Protein AF-X0H701-F1 (afdb_monomer)

Secondary structure (DSSP, 8-state):
----SEEE-EEESSTT--STT--EEEEPPPPTTT-STTEEEHHHHHHHHHHSTTEEEEEETTTTEEEEEE--

Organism: NCBI:txid1089457

Nearest PDB structures (foldseek):
  5wv9-assembly1_A  TM=9.242E-01  e=1.564E-02  Ostrinia furnacalis
  6jmb-assembly1_A  TM=8.672E-01  e=2.458E-02  Ostrinia furnacalis
  6jm8-assembly1_A  TM=8.701E-01  e=6.473E-02  Ostrinia furnacalis
  3fxy-assembly2_B  TM=7.843E-01  e=4.119E-02  Homo sapiens
  2ybu-assembly5_E  TM=7.650E-01  e=4.394E-02  Homo sapiens

Mean predicted aligned error: 5.18 Å

Solvent-accessible surface area (backbone atoms only — not comparable to full-atom values): 4519 Å² total; per-residue (Å²): 138,88,81,77,70,51,49,76,42,61,30,54,64,42,89,92,48,70,55,92,93,50,64,60,73,46,58,18,79,50,33,91,85,66,66,33,67,20,38,37,44,49,71,54,51,59,45,45,61,72,75,41,91,50,58,46,80,42,81,38,80,91,75,77,42,77,46,78,33,79,64,128

Radius of gyration: 12.1 Å; Cα contacts (8 Å, |Δi|>4): 107; chains: 1; bounding box: 32×24×30 Å

pLDDT: mean 83.32, std 6.26, range [46.97, 89.88]

Sequence (72 aa):
MGLAYYARGYTVADSNCNGVGRKWSSTSRPAPCTNFGGVIFLEEIGRMVKDEPGISLKLLPKDMMMELKFGK

Foldseek 3Di:
DDDDQKFFAFAAPDQVDFDPPGDGDGFDQQQPVRNDGRIGGNVSVVVCVVPPPAWDWDQDPVVRDIDIHHHD

Structure (mmCIF, N/CA/C/O backbone):
data_AF-X0H701-F1
#
_entry.id   AF-X0H701-F1
#
loop_
_atom_site.group_PDB
_atom_site.id
_atom_site.type_symbol
_atom_site.label_atom_id
_atom_site.label_alt_id
_atom_site.label_comp_id
_atom_site.label_asym_id
_atom_site.label_entity_id
_atom_site.label_seq_id
_atom_site.pdbx_PDB_ins_code
_atom_site.Cartn_x
_atom_site.Cartn_y
_atom_site.Cartn_z
_atom_site.occupancy
_atom_site.B_iso_or_equiv
_atom_site.auth_seq_id
_atom_site.auth_comp_id
_atom_site.auth_asym_id
_atom_site.auth_atom_id
_atom_site.pdbx_PDB_model_num
ATOM 1 N N . MET A 1 1 ? 15.313 -5.307 14.491 1.00 64.06 1 MET A N 1
ATOM 2 C CA . MET A 1 1 ? 13.965 -5.025 13.948 1.00 64.06 1 MET A CA 1
ATOM 3 C C . MET A 1 1 ? 14.104 -4.738 12.466 1.00 64.06 1 MET A C 1
ATOM 5 O O . MET A 1 1 ? 14.956 -3.933 12.117 1.00 64.06 1 MET A O 1
ATOM 9 N N . GLY A 1 2 ? 13.339 -5.416 11.610 1.00 80.00 2 GLY A N 1
ATOM 10 C CA . GLY A 1 2 ? 13.294 -5.115 10.178 1.00 80.00 2 GLY A CA 1
ATOM 11 C C . GLY A 1 2 ? 12.129 -4.177 9.882 1.00 80.00 2 GLY A C 1
ATOM 12 O O . GLY A 1 2 ? 11.009 -4.463 10.293 1.00 80.00 2 GLY A O 1
ATOM 13 N N . LEU A 1 3 ? 12.395 -3.065 9.200 1.00 82.06 3 LEU A N 1
ATOM 14 C CA . LEU A 1 3 ? 11.364 -2.153 8.708 1.00 82.06 3 LEU A CA 1
ATOM 15 C C . LEU A 1 3 ? 11.055 -2.509 7.255 1.00 82.06 3 LEU A C 1
ATOM 17 O O . LEU A 1 3 ? 11.958 -2.585 6.422 1.00 82.06 3 LEU A O 1
ATOM 21 N N . ALA A 1 4 ? 9.782 -2.752 6.956 1.00 83.94 4 ALA A N 1
ATOM 22 C CA . ALA A 1 4 ? 9.348 -3.033 5.597 1.00 83.94 4 ALA A CA 1
ATOM 23 C C . ALA A 1 4 ? 9.165 -1.718 4.828 1.00 83.94 4 ALA A C 1
ATOM 25 O O . ALA A 1 4 ? 8.251 -0.948 5.107 1.00 83.94 4 ALA A O 1
ATOM 26 N N . TYR A 1 5 ? 10.013 -1.488 3.826 1.00 87.94 5 TYR A N 1
ATOM 27 C CA . TYR A 1 5 ? 9.889 -0.377 2.870 1.0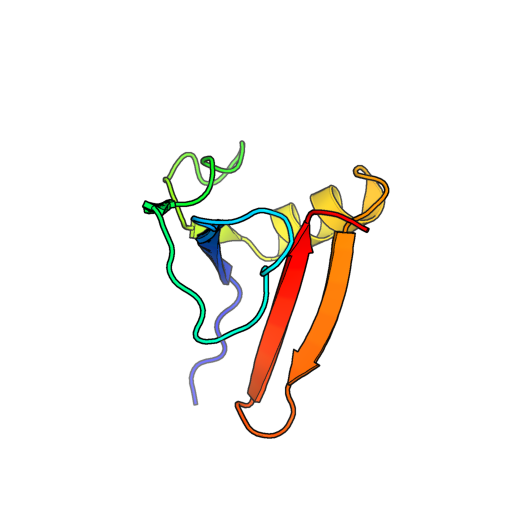0 87.94 5 TYR A CA 1
ATOM 28 C C . TYR A 1 5 ? 9.024 -0.757 1.652 1.00 87.94 5 TYR A C 1
ATOM 30 O O . TYR A 1 5 ? 9.255 -0.319 0.526 1.00 87.94 5 TYR A O 1
ATOM 38 N N . TYR A 1 6 ? 8.029 -1.614 1.871 1.00 88.44 6 TYR A N 1
ATOM 39 C CA . TYR A 1 6 ? 7.077 -2.068 0.864 1.00 88.44 6 TYR A CA 1
ATOM 40 C C . TYR A 1 6 ? 5.733 -2.364 1.536 1.00 88.44 6 TYR A C 1
ATOM 42 O O . TYR A 1 6 ? 5.681 -2.664 2.730 1.00 88.44 6 TYR A O 1
ATOM 50 N N . ALA A 1 7 ? 4.651 -2.306 0.770 1.00 87.81 7 ALA A N 1
ATOM 51 C CA . A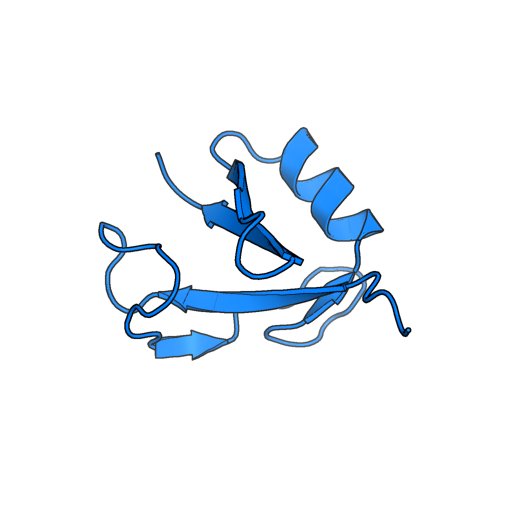LA A 1 7 ? 3.327 -2.722 1.201 1.00 87.81 7 ALA A CA 1
ATOM 52 C C . ALA A 1 7 ? 2.896 -4.007 0.498 1.00 87.81 7 ALA A C 1
ATOM 54 O O . ALA A 1 7 ? 3.342 -4.323 -0.611 1.00 87.81 7 ALA A O 1
ATOM 55 N N . ARG A 1 8 ? 1.972 -4.723 1.145 1.00 88.38 8 ARG A N 1
AT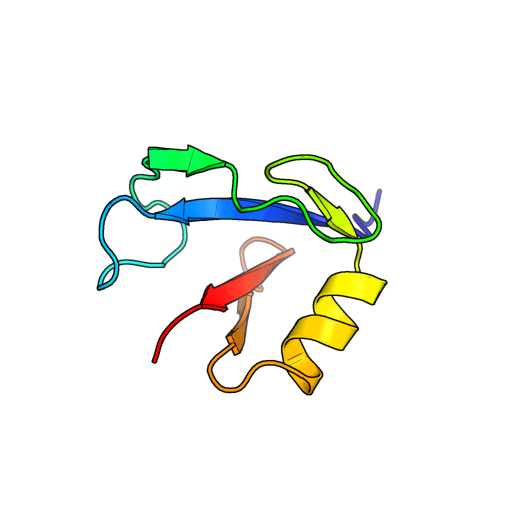OM 56 C CA . ARG A 1 8 ? 1.190 -5.776 0.503 1.00 88.38 8 ARG A CA 1
ATOM 57 C C . ARG A 1 8 ? -0.218 -5.283 0.223 1.00 88.38 8 ARG A C 1
ATOM 59 O O . ARG A 1 8 ? -0.901 -4.824 1.134 1.00 88.38 8 ARG A O 1
ATOM 66 N N . GLY A 1 9 ? -0.630 -5.391 -1.032 1.00 87.81 9 GLY A N 1
ATOM 67 C CA . GLY A 1 9 ? -1.944 -4.961 -1.487 1.00 87.81 9 GLY A CA 1
ATOM 68 C C . GLY A 1 9 ? -2.879 -6.140 -1.741 1.00 87.81 9 GLY A C 1
ATOM 69 O O . GLY A 1 9 ? -2.472 -7.193 -2.236 1.00 87.81 9 GLY A O 1
ATOM 70 N N . TYR A 1 10 ? -4.162 -5.934 -1.460 1.00 89.06 10 TYR A N 1
ATOM 71 C CA . TYR A 1 10 ? -5.219 -6.913 -1.699 1.00 89.06 10 TYR A CA 1
ATOM 72 C C . TYR A 1 10 ? -6.403 -6.240 -2.389 1.00 89.06 10 TYR A C 1
ATOM 74 O O . TYR A 1 10 ? -6.703 -5.076 -2.130 1.00 89.06 10 TYR A O 1
ATOM 82 N N . THR A 1 11 ? -7.082 -6.983 -3.256 1.00 88.56 11 THR A N 1
ATOM 83 C CA . THR A 1 11 ? -8.364 -6.576 -3.830 1.00 88.56 11 THR A CA 1
ATOM 84 C C . THR A 1 11 ? -9.468 -7.054 -2.897 1.00 88.56 11 THR A C 1
ATOM 86 O O . THR A 1 11 ? -9.632 -8.257 -2.678 1.00 88.56 11 THR A O 1
ATOM 89 N N . VAL A 1 12 ? -10.201 -6.109 -2.315 1.00 87.31 12 VAL A N 1
ATOM 90 C CA . VAL A 1 12 ? -11.313 -6.376 -1.394 1.00 87.31 12 VAL A CA 1
ATOM 91 C C . VAL A 1 12 ? -12.464 -7.069 -2.121 1.00 87.31 12 VAL A C 1
ATOM 93 O O . VAL A 1 12 ? -12.702 -6.816 -3.300 1.00 87.31 12 VAL A O 1
ATOM 96 N N . ALA A 1 13 ? -13.170 -7.959 -1.425 1.00 86.94 13 ALA A N 1
ATOM 97 C CA . ALA A 1 13 ? -14.333 -8.638 -1.996 1.00 86.94 13 ALA A CA 1
ATOM 98 C C . ALA A 1 13 ? -15.559 -7.724 -2.107 1.00 86.94 13 ALA A C 1
ATOM 100 O O . ALA A 1 13 ? -16.403 -7.932 -2.972 1.00 86.94 13 ALA A O 1
ATOM 101 N N . ASP A 1 14 ? -15.636 -6.713 -1.243 1.00 82.56 14 ASP A N 1
ATOM 102 C CA . ASP A 1 14 ? -16.697 -5.716 -1.212 1.00 82.56 14 ASP A CA 1
ATOM 103 C C . ASP A 1 14 ? -16.073 -4.319 -1.145 1.00 82.56 14 ASP A C 1
ATOM 105 O O . ASP A 1 14 ? -15.218 -4.066 -0.296 1.00 82.56 14 ASP A O 1
ATOM 109 N N . SER A 1 15 ? -16.485 -3.424 -2.046 1.00 79.44 15 SER A N 1
ATOM 110 C CA . SER A 1 15 ? -15.914 -2.078 -2.190 1.00 79.44 15 SER A CA 1
ATOM 111 C C . SER A 1 15 ? -16.363 -1.085 -1.118 1.00 79.44 15 SER A C 1
ATOM 113 O O . SER A 1 15 ? -15.773 -0.010 -1.014 1.00 79.44 15 SER A O 1
ATOM 115 N N . ASN A 1 16 ? -17.395 -1.420 -0.337 1.00 82.19 16 ASN A N 1
ATOM 116 C CA . ASN A 1 16 ? -17.841 -0.618 0.801 1.00 82.19 16 ASN A CA 1
ATOM 117 C C . ASN A 1 16 ? -17.127 -1.038 2.098 1.00 82.19 16 ASN A C 1
ATOM 119 O O . ASN A 1 16 ? -17.335 -0.432 3.151 1.00 82.19 16 ASN A O 1
ATOM 123 N N . CYS A 1 17 ? -16.293 -2.084 2.056 1.00 78.62 17 CYS A N 1
ATOM 124 C CA . CYS A 1 17 ? -15.717 -2.713 3.235 1.00 78.62 17 CYS A CA 1
ATOM 125 C C . CYS A 1 17 ? -14.205 -2.947 3.092 1.00 78.62 17 CYS A C 1
ATOM 127 O O . CYS A 1 17 ? -13.726 -4.078 3.017 1.00 78.62 17 CYS A O 1
ATOM 129 N N . ASN A 1 18 ? -13.434 -1.855 3.133 1.00 79.69 18 ASN A N 1
ATOM 130 C CA . ASN A 1 18 ? -12.030 -1.860 2.689 1.00 79.69 18 ASN A CA 1
ATOM 131 C C . ASN A 1 18 ? -11.021 -1.839 3.854 1.00 79.69 18 ASN A C 1
ATOM 133 O O . ASN A 1 18 ? -9.897 -1.370 3.704 1.00 79.69 18 ASN A O 1
ATOM 137 N N . GLY A 1 19 ? -11.438 -2.251 5.055 1.00 80.38 19 GLY A N 1
ATOM 138 C CA . GLY A 1 19 ? -10.605 -2.224 6.266 1.00 80.38 19 GLY A CA 1
ATOM 139 C C . GLY A 1 19 ? -9.736 -3.463 6.477 1.00 80.38 19 GLY A C 1
ATOM 140 O O . GLY A 1 19 ? -9.955 -4.512 5.869 1.00 80.38 19 GLY A O 1
ATOM 141 N N . VAL A 1 20 ? -8.788 -3.365 7.413 1.00 82.69 20 VAL A N 1
ATOM 142 C CA . VAL A 1 20 ? -8.040 -4.531 7.917 1.00 82.69 20 VAL A CA 1
ATOM 143 C C . VAL A 1 20 ? -8.995 -5.618 8.438 1.00 82.69 20 VAL A C 1
ATOM 145 O O . VAL A 1 20 ? -9.975 -5.336 9.130 1.00 82.69 20 VAL A O 1
ATOM 148 N N . GLY A 1 21 ? -8.708 -6.878 8.092 1.00 81.81 21 GLY A N 1
ATOM 149 C CA . GLY A 1 21 ? -9.488 -8.048 8.518 1.00 81.81 21 GLY A CA 1
ATOM 150 C C . GLY A 1 21 ? -10.734 -8.337 7.675 1.00 81.81 21 GLY A C 1
ATOM 151 O O . GLY A 1 21 ? -11.565 -9.158 8.065 1.00 81.81 21 GLY A O 1
ATOM 152 N N . ARG A 1 22 ? -10.901 -7.668 6.529 1.00 85.44 22 ARG A N 1
ATOM 153 C CA . ARG A 1 22 ? -11.993 -7.943 5.585 1.00 85.44 22 ARG A CA 1
ATOM 154 C C . ARG A 1 22 ? -11.629 -9.035 4.587 1.00 85.44 22 ARG A C 1
ATOM 156 O O . ARG A 1 22 ? -10.460 -9.355 4.376 1.00 85.44 22 ARG A O 1
ATOM 163 N N . LYS A 1 23 ? -12.664 -9.633 3.990 1.00 86.62 23 LYS A N 1
ATOM 164 C CA . LYS A 1 23 ? -12.488 -10.634 2.938 1.00 86.62 23 LYS A CA 1
ATOM 165 C C . LYS A 1 23 ? -11.909 -9.962 1.699 1.00 86.62 23 LYS A C 1
ATOM 167 O O . LYS A 1 23 ? -12.391 -8.923 1.253 1.00 86.62 23 LYS A O 1
ATOM 172 N N . TRP A 1 24 ? 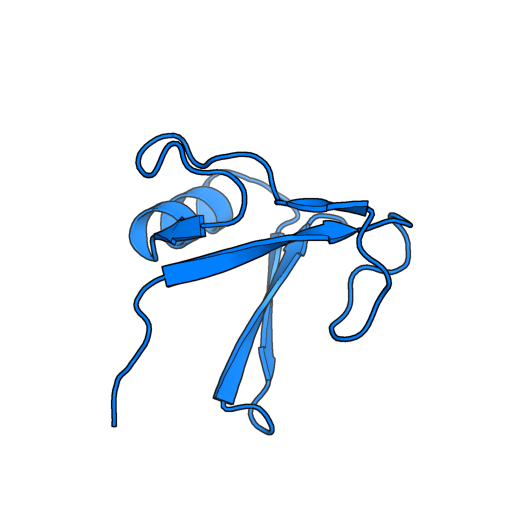-10.889 -10.591 1.149 1.00 87.50 24 TRP A N 1
ATOM 173 C CA . TRP A 1 24 ? -10.245 -10.212 -0.095 1.00 87.50 24 TRP A CA 1
ATOM 174 C C . TRP A 1 24 ? -10.537 -11.290 -1.138 1.00 87.50 24 TRP A C 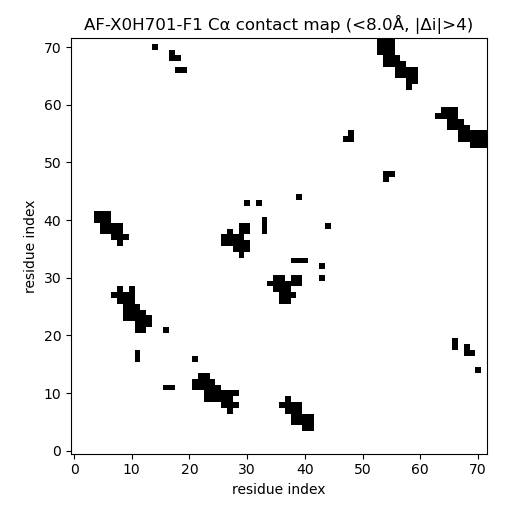1
ATOM 176 O O . TRP A 1 24 ? -10.671 -12.465 -0.799 1.00 87.50 24 TRP A O 1
ATOM 186 N N . SER A 1 25 ? -10.676 -10.873 -2.391 1.00 88.25 25 SER A N 1
ATOM 187 C CA . SER A 1 25 ? -10.931 -11.771 -3.523 1.00 88.25 25 SER A CA 1
ATOM 188 C C . SER A 1 25 ? -9.643 -12.181 -4.222 1.00 88.25 25 SER A C 1
ATOM 190 O O . SER A 1 25 ? -9.535 -13.294 -4.728 1.00 88.25 25 SER A O 1
ATOM 192 N N . SER A 1 26 ? -8.661 -11.281 -4.270 1.00 87.44 26 SER A N 1
ATOM 193 C CA . SER A 1 26 ? -7.410 -11.495 -4.996 1.00 87.44 26 SER A CA 1
ATOM 194 C C . SER A 1 26 ? -6.310 -10.561 -4.495 1.00 87.44 26 SER A C 1
ATOM 196 O O . SER A 1 26 ? -6.534 -9.699 -3.643 1.00 87.44 26 SER A O 1
ATOM 198 N N . THR A 1 27 ? -5.100 -10.720 -5.024 1.00 87.62 27 THR A N 1
ATOM 199 C CA . THR A 1 27 ? -4.010 -9.755 -4.840 1.00 87.62 27 THR A CA 1
ATOM 200 C C . THR A 1 27 ? -4.367 -8.400 -5.459 1.00 87.62 27 THR A C 1
ATOM 202 O O . THR A 1 27 ? -5.242 -8.316 -6.330 1.00 87.62 27 THR A O 1
ATOM 205 N N . SER A 1 28 ? -3.740 -7.315 -4.989 1.00 85.25 28 SER A N 1
ATOM 206 C CA . SER A 1 28 ? -3.880 -6.013 -5.655 1.00 85.25 28 SER A CA 1
ATOM 207 C C . SER A 1 28 ? -3.269 -6.044 -7.051 1.00 85.25 28 SER A C 1
ATOM 209 O O . SER A 1 28 ? -2.404 -6.874 -7.357 1.00 85.25 28 SER A O 1
ATOM 211 N N . ARG A 1 29 ? -3.671 -5.071 -7.874 1.00 84.06 29 ARG A N 1
ATOM 212 C CA . ARG A 1 29 ? -3.032 -4.827 -9.167 1.00 84.06 29 ARG A CA 1
ATOM 213 C C . ARG A 1 29 ? -1.516 -4.648 -8.982 1.00 84.06 29 ARG A C 1
ATOM 215 O O . ARG A 1 29 ? -1.106 -4.047 -7.983 1.00 84.06 29 ARG A O 1
ATOM 222 N N . PRO A 1 30 ? -0.699 -5.198 -9.897 1.00 83.88 30 PRO A N 1
ATOM 223 C CA . PRO A 1 30 ? 0.740 -5.002 -9.864 1.00 83.88 30 PRO A CA 1
ATOM 224 C C . PRO A 1 30 ? 1.063 -3.522 -10.072 1.00 83.88 30 PRO A C 1
ATOM 226 O O . PRO A 1 30 ? 0.467 -2.861 -10.924 1.00 83.88 30 PRO A O 1
ATOM 229 N N . ALA A 1 31 ? 2.000 -3.012 -9.280 1.00 83.19 31 ALA A N 1
ATOM 230 C CA . ALA A 1 31 ? 2.508 -1.659 -9.441 1.00 83.19 31 ALA A CA 1
ATOM 231 C C . ALA A 1 31 ? 3.481 -1.591 -10.640 1.00 83.19 31 ALA A C 1
ATOM 233 O O . ALA A 1 31 ? 4.102 -2.606 -10.972 1.00 83.19 31 ALA A O 1
ATOM 234 N N . PRO A 1 32 ? 3.604 -0.440 -11.321 1.00 80.81 32 PRO A N 1
ATOM 235 C CA . PRO A 1 32 ? 4.331 -0.336 -12.588 1.00 80.81 32 PRO A CA 1
ATOM 236 C C . PRO A 1 32 ? 5.824 -0.683 -12.490 1.00 80.81 32 PRO A C 1
ATOM 238 O O . PRO A 1 32 ? 6.383 -1.205 -13.450 1.00 80.81 32 PRO A O 1
ATOM 241 N N . CYS A 1 33 ? 6.475 -0.421 -11.356 1.00 81.44 33 CYS A N 1
ATOM 242 C CA . CYS A 1 33 ? 7.887 -0.733 -11.143 1.00 81.44 33 CYS A CA 1
ATOM 243 C C . CYS A 1 33 ? 8.085 -2.132 -10.552 1.00 81.44 33 CYS A C 1
ATOM 245 O O . CYS A 1 33 ? 8.995 -2.840 -10.975 1.00 81.44 33 CYS A O 1
ATOM 247 N N . THR A 1 34 ? 7.250 -2.548 -9.591 1.00 82.94 34 THR A N 1
ATOM 248 C CA . THR A 1 34 ? 7.400 -3.876 -8.962 1.00 82.94 34 THR A CA 1
ATOM 249 C C . THR A 1 34 ? 6.910 -5.010 -9.874 1.00 82.94 34 THR A C 1
ATOM 251 O O . THR A 1 34 ? 7.412 -6.128 -9.803 1.00 82.94 34 THR A O 1
ATOM 254 N N . ASN A 1 35 ? 5.916 -4.735 -10.724 1.00 82.75 35 ASN A N 1
ATOM 255 C CA . ASN A 1 35 ? 5.259 -5.666 -11.649 1.00 82.75 35 ASN A CA 1
ATOM 256 C C . ASN A 1 35 ? 4.835 -7.013 -11.024 1.00 82.75 35 ASN A C 1
ATOM 258 O O . ASN A 1 35 ? 4.739 -8.039 -11.697 1.00 82.75 35 ASN A O 1
ATOM 262 N N . PHE A 1 36 ? 4.576 -7.018 -9.715 1.00 84.12 36 PHE A N 1
ATOM 263 C CA . PHE A 1 36 ? 4.185 -8.202 -8.962 1.00 84.12 36 PHE A CA 1
ATOM 264 C C . PHE A 1 36 ? 2.861 -7.950 -8.244 1.00 84.12 36 PHE A C 1
ATOM 266 O O . PHE A 1 36 ? 2.704 -6.971 -7.514 1.00 84.12 36 PHE A O 1
ATOM 273 N N . GLY A 1 37 ? 1.889 -8.838 -8.457 1.00 84.81 37 GLY A N 1
ATOM 274 C CA . GLY A 1 37 ? 0.559 -8.711 -7.867 1.00 84.81 37 GLY A CA 1
ATOM 275 C C . GLY A 1 37 ? 0.618 -8.763 -6.341 1.00 84.81 37 GLY A C 1
ATOM 276 O O . GLY A 1 37 ? 1.120 -9.726 -5.761 1.00 84.81 37 GLY A O 1
ATOM 277 N N . GLY A 1 38 ? 0.077 -7.740 -5.684 1.00 84.69 38 GLY A N 1
ATOM 278 C CA . GLY A 1 38 ? 0.031 -7.667 -4.226 1.00 84.69 38 GLY A CA 1
ATOM 279 C C . GLY A 1 38 ? 1.310 -7.192 -3.539 1.00 84.69 38 GLY A C 1
ATOM 280 O O . GLY A 1 38 ? 1.358 -7.260 -2.313 1.00 84.69 38 GLY A O 1
ATOM 281 N N . VAL A 1 39 ? 2.321 -6.703 -4.266 1.00 88.12 39 VAL A N 1
ATOM 282 C CA . VAL A 1 39 ? 3.511 -6.055 -3.683 1.00 88.12 39 VAL A CA 1
ATOM 283 C C . VAL A 1 39 ? 3.713 -4.690 -4.328 1.00 88.12 39 VAL A C 1
ATOM 285 O O . VAL A 1 39 ? 3.623 -4.551 -5.545 1.00 88.12 39 VAL A O 1
ATOM 288 N N . ILE A 1 40 ? 3.965 -3.683 -3.494 1.00 88.81 40 ILE A N 1
ATOM 289 C CA . ILE A 1 40 ? 4.153 -2.296 -3.923 1.00 88.81 40 ILE A CA 1
ATOM 290 C C . ILE A 1 40 ? 5.303 -1.688 -3.117 1.00 88.81 40 ILE A C 1
ATOM 292 O O . ILE A 1 40 ? 5.287 -1.765 -1.887 1.00 88.81 40 ILE A O 1
ATOM 296 N N . PHE A 1 41 ? 6.290 -1.066 -3.764 1.00 89.88 41 PHE A N 1
ATOM 297 C CA . PHE A 1 41 ? 7.376 -0.388 -3.046 1.00 89.88 41 PHE A CA 1
ATOM 298 C C . PHE A 1 41 ? 6.944 0.953 -2.453 1.00 89.88 41 PHE A C 1
ATOM 300 O O . PHE A 1 41 ? 6.046 1.617 -2.968 1.00 89.88 41 PHE A O 1
ATOM 307 N N . LEU A 1 42 ? 7.621 1.390 -1.386 1.00 87.69 42 LEU A N 1
ATOM 308 C CA . LEU A 1 42 ? 7.310 2.657 -0.717 1.00 87.69 42 LEU A CA 1
ATOM 309 C C . LEU A 1 42 ? 7.319 3.859 -1.676 1.00 87.69 42 LEU A C 1
ATOM 311 O O . LEU A 1 42 ? 6.448 4.722 -1.579 1.00 87.69 42 LEU A O 1
ATOM 315 N N . GLU A 1 43 ? 8.267 3.909 -2.613 1.00 88.12 43 GLU A N 1
ATOM 316 C CA . GLU A 1 43 ? 8.330 4.985 -3.610 1.00 88.12 43 GLU A CA 1
ATOM 317 C C . GLU A 1 43 ? 7.101 5.011 -4.525 1.00 88.12 43 GLU A C 1
ATOM 319 O O . GLU A 1 43 ? 6.592 6.084 -4.844 1.00 88.12 43 GLU A O 1
ATOM 324 N N . GLU A 1 44 ? 6.589 3.843 -4.913 1.00 86.38 44 GLU A N 1
ATOM 325 C CA . GLU A 1 44 ? 5.389 3.740 -5.744 1.00 86.38 44 GLU A CA 1
ATOM 326 C C . GLU A 1 44 ? 4.144 4.159 -4.970 1.00 86.38 44 GLU A C 1
ATOM 328 O O . GLU A 1 44 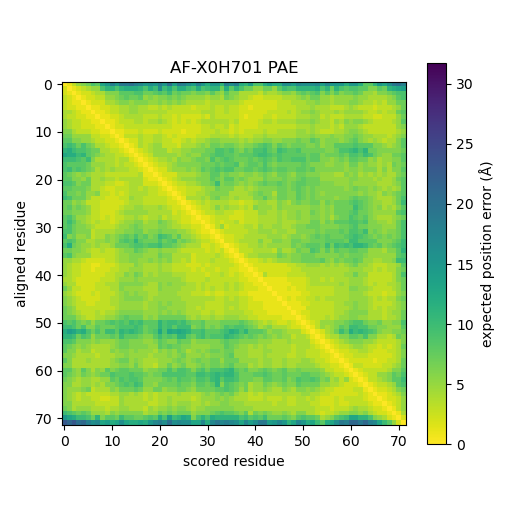? 3.318 4.893 -5.504 1.00 86.38 44 GLU A O 1
ATOM 333 N N . ILE A 1 45 ? 4.036 3.767 -3.697 1.00 87.19 45 ILE A N 1
ATOM 334 C CA . ILE A 1 45 ? 2.953 4.216 -2.811 1.00 87.19 45 ILE A CA 1
ATOM 335 C C . ILE A 1 45 ? 2.970 5.742 -2.698 1.00 87.19 45 ILE A C 1
ATOM 337 O O . ILE A 1 45 ? 1.930 6.386 -2.805 1.00 87.19 45 ILE A O 1
ATOM 341 N N . GLY A 1 46 ? 4.156 6.330 -2.511 1.00 86.44 46 GLY A N 1
ATOM 342 C CA . GLY A 1 46 ? 4.322 7.777 -2.418 1.00 86.44 46 GLY A CA 1
ATOM 343 C C . GLY A 1 46 ? 3.904 8.521 -3.688 1.00 86.44 46 GLY A C 1
ATOM 344 O O . GLY A 1 46 ? 3.407 9.641 -3.585 1.00 86.44 46 GLY A O 1
ATOM 345 N N . ARG A 1 47 ? 4.079 7.914 -4.868 1.00 87.44 47 ARG A N 1
ATOM 346 C CA . ARG A 1 47 ? 3.566 8.445 -6.141 1.00 87.44 47 ARG A CA 1
ATOM 347 C C . ARG A 1 47 ? 2.053 8.275 -6.237 1.00 87.44 47 ARG A C 1
ATOM 349 O O . ARG A 1 47 ? 1.360 9.268 -6.378 1.00 87.44 47 ARG A O 1
ATOM 356 N N . MET A 1 48 ? 1.526 7.069 -6.011 1.00 84.38 48 MET A N 1
ATOM 357 C CA . MET A 1 48 ? 0.078 6.806 -6.043 1.00 84.38 48 MET A CA 1
ATOM 358 C C . MET A 1 48 ? -0.707 7.764 -5.146 1.00 84.38 48 MET A C 1
ATOM 360 O O . MET A 1 48 ? -1.681 8.353 -5.584 1.00 84.38 48 MET A O 1
ATOM 364 N N . VAL A 1 49 ? -0.255 7.993 -3.911 1.00 85.44 49 VAL A N 1
ATOM 365 C CA . VAL A 1 49 ? -0.923 8.913 -2.972 1.00 85.44 49 VAL A CA 1
ATOM 366 C C . VAL A 1 49 ? -0.939 10.363 -3.479 1.00 85.44 49 VAL A C 1
ATOM 368 O O . VAL A 1 49 ? -1.833 11.124 -3.116 1.00 85.44 49 VAL A O 1
ATOM 371 N N . LYS A 1 50 ? 0.046 10.767 -4.290 1.00 84.44 50 LYS A N 1
ATOM 372 C CA . LYS A 1 50 ? 0.113 12.107 -4.892 1.00 84.44 50 LYS A CA 1
ATOM 373 C C . LYS A 1 50 ? -0.705 12.210 -6.177 1.00 84.44 50 LYS A C 1
ATOM 375 O O . LYS A 1 50 ? -1.346 13.233 -6.393 1.00 84.44 50 LYS A O 1
ATOM 380 N N . ASP A 1 51 ? -0.640 11.184 -7.018 1.00 83.94 51 ASP A N 1
ATOM 381 C CA . ASP A 1 51 ? -1.200 11.181 -8.369 1.00 83.94 51 ASP A CA 1
ATOM 382 C C . ASP A 1 51 ? -2.674 10.732 -8.402 1.00 83.94 51 ASP A C 1
ATOM 384 O O . ASP A 1 51 ? -3.437 11.193 -9.251 1.00 83.94 51 ASP A O 1
ATOM 388 N N . GLU A 1 52 ? -3.108 9.866 -7.478 1.00 79.62 52 GLU A N 1
ATOM 389 C CA . GLU A 1 52 ? -4.470 9.323 -7.442 1.00 79.62 52 GLU A CA 1
ATOM 390 C C . GLU A 1 52 ? -5.343 9.999 -6.365 1.00 79.62 52 GLU A C 1
ATOM 392 O O . GLU A 1 52 ? -5.143 9.803 -5.159 1.00 79.62 52 GLU A O 1
ATOM 397 N N . PRO A 1 53 ? -6.380 10.761 -6.762 1.00 73.38 53 PRO A N 1
ATOM 398 C CA . PRO A 1 53 ? -7.331 11.323 -5.816 1.00 73.38 53 PRO A CA 1
ATOM 399 C C . PRO A 1 53 ? -8.213 10.216 -5.218 1.00 73.38 53 PRO A C 1
ATOM 401 O O . PRO A 1 53 ? -8.846 9.448 -5.938 1.00 73.38 53 PRO A O 1
ATOM 404 N N . GLY A 1 54 ? -8.309 10.166 -3.886 1.00 74.94 54 GLY A N 1
ATOM 405 C CA . GLY A 1 54 ? -9.164 9.202 -3.175 1.00 74.94 54 GLY A CA 1
ATOM 406 C C . GLY A 1 54 ? -8.423 8.053 -2.489 1.00 74.94 54 GLY A C 1
ATOM 407 O O . GLY A 1 54 ? -9.068 7.104 -2.043 1.00 74.94 54 GLY A O 1
ATOM 408 N N . ILE A 1 55 ? -7.095 8.143 -2.373 1.00 81.31 55 ILE A N 1
ATOM 409 C CA . ILE A 1 55 ? -6.316 7.274 -1.489 1.00 81.31 55 ILE A CA 1
ATOM 410 C C . ILE A 1 55 ? -6.309 7.855 -0.074 1.00 81.31 55 ILE A C 1
ATOM 412 O O . ILE A 1 55 ? -5.932 9.007 0.143 1.00 81.31 55 ILE A O 1
ATOM 416 N N . SER A 1 56 ? -6.702 7.043 0.906 1.00 81.81 56 SER A N 1
ATOM 417 C CA . SER A 1 56 ? -6.627 7.394 2.324 1.00 81.81 56 SER A CA 1
ATOM 418 C C . SER A 1 56 ? -5.536 6.583 3.017 1.00 81.81 56 SER A C 1
ATOM 420 O O . SER A 1 56 ? -5.523 5.353 2.945 1.00 81.81 56 SER A O 1
ATOM 422 N N . LEU A 1 57 ? -4.625 7.285 3.693 1.00 83.88 57 LEU A N 1
ATOM 423 C CA . LEU A 1 57 ? -3.575 6.705 4.526 1.00 83.88 57 LEU A CA 1
ATOM 424 C C . LEU A 1 57 ? -3.969 6.804 5.998 1.00 83.88 57 LEU A C 1
ATOM 426 O O . LEU A 1 57 ? -4.257 7.892 6.499 1.00 83.88 57 LEU A O 1
ATOM 430 N N . LYS A 1 58 ? -3.915 5.682 6.715 1.00 86.25 58 LYS A N 1
ATOM 431 C CA . LYS A 1 58 ? -4.155 5.637 8.156 1.00 86.25 58 LYS A CA 1
ATOM 432 C C . LYS A 1 58 ? -3.057 4.850 8.857 1.00 86.25 58 LYS A C 1
ATOM 434 O O . LYS A 1 58 ? -2.858 3.669 8.590 1.00 86.25 58 LYS A O 1
ATOM 439 N N . LEU A 1 59 ? -2.379 5.490 9.808 1.00 85.62 59 LEU A N 1
ATOM 440 C CA . LEU A 1 59 ? -1.463 4.791 10.702 1.00 85.62 59 LEU A CA 1
ATOM 441 C C . LEU A 1 59 ? -2.273 3.955 11.700 1.00 85.62 59 LEU A C 1
ATOM 443 O O . LEU A 1 59 ? -3.158 4.474 12.385 1.00 85.62 59 LEU A O 1
ATOM 447 N N . LEU A 1 60 ? -1.955 2.667 11.793 1.00 85.25 60 LEU A N 1
ATOM 448 C CA . LEU A 1 60 ? -2.483 1.752 12.796 1.00 85.25 60 LEU A CA 1
ATOM 449 C C . LEU A 1 60 ? -1.410 1.561 13.876 1.00 85.25 60 LEU A C 1
ATOM 451 O O . LEU A 1 60 ? -0.568 0.670 13.757 1.00 85.25 60 LEU A O 1
ATOM 455 N N . PRO A 1 61 ? -1.401 2.391 14.939 1.00 82.50 61 PRO A N 1
ATOM 456 C CA . PRO A 1 61 ? -0.332 2.373 15.940 1.00 82.50 61 PRO A CA 1
ATOM 457 C C . PRO A 1 61 ? -0.281 1.058 16.722 1.00 82.50 61 PRO A C 1
ATOM 459 O O . PRO A 1 61 ? 0.780 0.658 17.184 1.00 82.50 61 PRO A O 1
ATOM 462 N N . LYS A 1 62 ? -1.424 0.374 16.844 1.00 84.62 62 LYS A N 1
ATOM 463 C CA . LYS A 1 62 ? -1.544 -0.899 17.562 1.00 84.62 62 LYS A CA 1
ATOM 464 C C . LYS A 1 62 ? 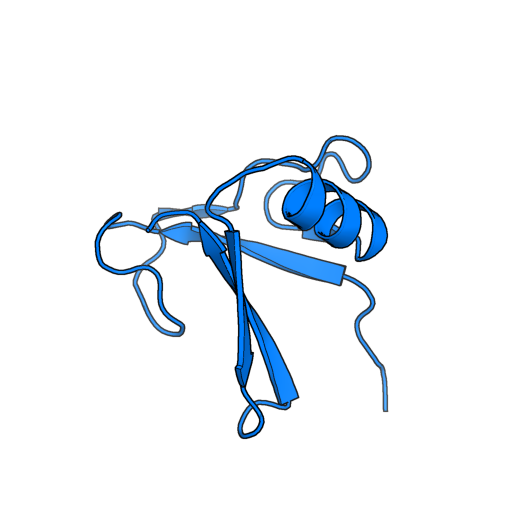-0.838 -2.047 16.840 1.00 84.62 62 LYS A C 1
ATOM 466 O O . LYS A 1 62 ? -0.262 -2.908 17.491 1.00 84.62 62 LYS A O 1
ATOM 471 N N . ASP A 1 63 ? -0.861 -2.011 15.512 1.00 80.12 63 ASP A N 1
ATOM 472 C CA . ASP A 1 63 ? -0.296 -3.044 14.647 1.00 80.12 63 ASP A CA 1
ATOM 473 C C . ASP A 1 63 ? 1.062 -2.637 14.052 1.00 80.12 63 ASP A C 1
ATOM 475 O O . ASP A 1 63 ? 1.670 -3.412 13.321 1.00 80.12 63 ASP A O 1
ATOM 479 N N . MET A 1 64 ? 1.543 -1.420 14.356 1.00 82.62 64 MET A N 1
ATOM 480 C CA . MET A 1 64 ? 2.757 -0.819 13.783 1.00 82.62 64 MET A CA 1
ATOM 481 C C . MET A 1 64 ? 2.780 -0.881 12.245 1.00 82.62 64 MET A C 1
ATOM 483 O O . MET A 1 64 ? 3.816 -1.128 11.629 1.00 82.62 64 MET A O 1
ATOM 487 N N . MET A 1 65 ? 1.621 -0.665 11.619 1.00 83.88 65 MET A N 1
ATOM 488 C CA . MET A 1 65 ? 1.432 -0.769 10.172 1.00 83.88 65 MET A CA 1
ATOM 489 C C . MET A 1 65 ? 0.705 0.455 9.614 1.00 83.88 65 MET A C 1
ATOM 491 O O . MET A 1 65 ? -0.041 1.141 10.316 1.00 83.88 65 MET A O 1
ATOM 495 N N . MET A 1 66 ? 0.919 0.720 8.328 1.00 86.75 66 MET A N 1
ATOM 496 C CA . MET A 1 66 ? 0.174 1.723 7.571 1.00 86.75 66 MET A CA 1
ATOM 497 C C . MET A 1 66 ? -0.927 1.029 6.773 1.00 86.75 66 MET A C 1
ATOM 499 O O . MET A 1 66 ? -0.659 0.118 5.993 1.00 86.75 66 MET A O 1
ATOM 503 N N . GLU A 1 67 ? -2.165 1.466 6.968 1.00 86.50 67 GLU A N 1
ATOM 504 C CA . GLU A 1 67 ? -3.312 1.062 6.164 1.00 86.50 67 GLU A CA 1
ATOM 505 C C . GLU A 1 67 ? -3.477 2.055 5.010 1.00 86.50 67 GLU A C 1
ATOM 507 O O . GLU A 1 67 ? -3.519 3.269 5.224 1.00 86.50 67 GLU A O 1
ATOM 512 N N . LEU A 1 68 ? -3.578 1.531 3.790 1.00 85.62 68 LEU A N 1
ATOM 513 C CA . LEU A 1 68 ? -3.850 2.308 2.589 1.00 85.62 68 LEU A CA 1
ATOM 514 C C . LEU A 1 68 ? -5.155 1.810 1.971 1.00 85.62 68 LEU A C 1
ATOM 516 O O . LEU A 1 68 ? -5.299 0.622 1.679 1.00 85.62 68 LEU A O 1
ATOM 520 N N . LYS A 1 69 ? -6.113 2.721 1.807 1.00 84.50 69 LYS A N 1
ATOM 521 C CA . LYS A 1 69 ? -7.442 2.433 1.267 1.00 84.50 69 LYS A CA 1
ATOM 522 C C . LYS A 1 69 ? -7.659 3.170 -0.036 1.00 84.50 69 LYS A C 1
ATOM 524 O O . LYS A 1 69 ? -7.357 4.356 -0.133 1.00 84.50 69 LYS A O 1
ATOM 529 N N . PHE A 1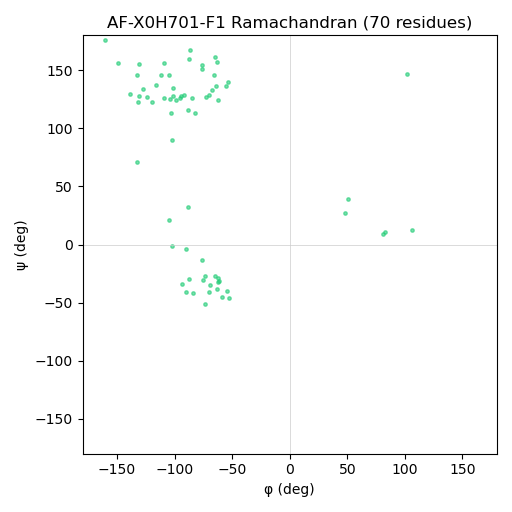 70 ? -8.245 2.455 -0.986 1.00 76.25 70 PHE A N 1
ATOM 530 C CA . PHE A 1 70 ? -8.759 3.008 -2.228 1.00 76.25 70 PHE A C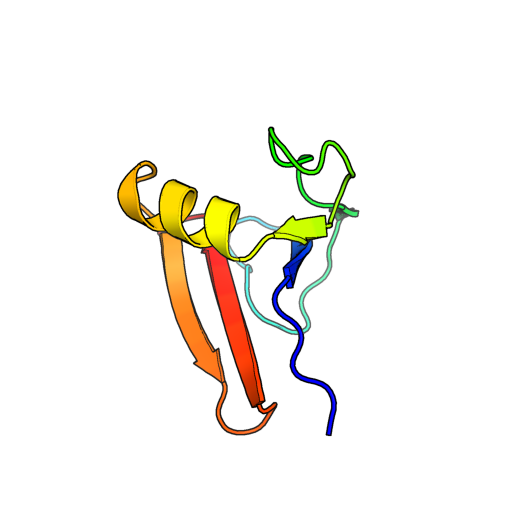A 1
ATOM 531 C C . PHE A 1 70 ? -10.279 3.149 -2.105 1.00 76.25 70 PHE A C 1
ATOM 533 O O . PHE A 1 70 ? -10.946 2.218 -1.644 1.00 76.25 70 PHE A O 1
ATOM 540 N N . GLY A 1 71 ? -10.814 4.297 -2.518 1.00 67.88 71 GLY A N 1
ATOM 541 C CA . GLY A 1 71 ? -12.243 4.600 -2.429 1.00 67.88 71 GLY A CA 1
ATOM 542 C C . GLY A 1 71 ? -12.575 5.519 -1.253 1.00 67.88 71 GLY A C 1
ATOM 543 O O . GLY A 1 71 ? -11.899 5.505 -0.224 1.00 67.88 71 GLY A O 1
ATOM 544 N N . LYS A 1 72 ? -13.588 6.360 -1.464 1.00 46.97 72 LYS A N 1
ATOM 545 C CA . LYS A 1 72 ? -14.043 7.399 -0.537 1.00 46.97 72 LYS A CA 1
ATOM 546 C C . LYS A 1 72 ? -14.958 6.827 0.540 1.00 46.97 72 LYS A C 1
ATOM 548 O O . LYS A 1 72 ? -15.783 5.960 0.181 1.00 46.97 72 LYS A O 1
#

InterPro domains:
  IPR029070 Chitinase insertion domain superfamily [G3DSA:3.10.50.10] (5-51)
  IPR029070 Chitinase insertion domain superfamily [SSF54556] (6-51)